Protein AF-A0A935RLU5-F1 (afdb_monomer_lite)

Sequence (127 aa):
MRISRLEAVAIGGVFDSLAAERRETVIERIADSIERYGLDEREDPLKTYACPLYEKGTGCLVHLRAKPLPCIQHACYESAADLPPDELLDQAEAAVDDLNRRTFARRQPLLAIPTALERFTKLRRTS

pLDDT: mean 78.63, std 10.8, range [41.88, 92.12]

Radius of gyration: 14.35 Å; chains: 1; bounding box: 32×32×38 Å

Secondary structure (DSSP, 8-state):
-EE-HHHHHHHHHHHHTS-HHHHHHHHHHHHHHHHHHT-STTS-TT-----TTEETTTEETTBTTTBSS--GGGT-SSSGGGPPPHHHHHHHHHHHHHHHHHHHSS-PPPEEHHHHHHHHHHHHHT-

Foldseek 3Di:
DFADLQLLVQVLVLLVVDDPVLNVQLLVLLVCFCVVQVFDLPDDPPGATARSQQDPPPFGSCDVRRNPADDPRHCSDPDPVNHDPPVVVVVVVVVVQVVSCVPVVDDDRGGDSSHSNVVVVVVVVVD

Structure (mmCIF, N/CA/C/O backbone):
data_AF-A0A935RLU5-F1
#
_entry.id   AF-A0A935RLU5-F1
#
loop_
_atom_site.group_PDB
_atom_site.id
_atom_site.type_symbol
_atom_site.label_atom_id
_atom_site.label_alt_id
_atom_site.label_comp_id
_atom_site.label_asym_id
_atom_site.label_entity_id
_atom_site.label_seq_id
_atom_site.pdbx_PDB_ins_code
_atom_site.Cartn_x
_atom_site.Cartn_y
_atom_site.Cartn_z
_atom_site.occupancy
_atom_site.B_iso_or_equiv
_atom_site.auth_seq_id
_atom_site.auth_comp_id
_atom_site.auth_asym_id
_atom_site.auth_atom_id
_atom_site.pdbx_PDB_model_num
ATOM 1 N N . MET A 1 1 ? 8.865 1.489 -2.104 1.00 69.81 1 MET A N 1
ATOM 2 C CA . MET A 1 1 ? 8.082 0.314 -2.539 1.00 69.81 1 MET A CA 1
ATOM 3 C C . MET A 1 1 ? 7.154 0.654 -3.667 1.00 69.81 1 MET A C 1
ATOM 5 O O . MET A 1 1 ? 6.496 1.691 -3.619 1.00 69.81 1 MET A O 1
ATOM 9 N N . ARG A 1 2 ? 7.078 -0.226 -4.661 1.00 80.12 2 ARG A N 1
ATOM 10 C CA . ARG A 1 2 ? 6.102 -0.133 -5.741 1.00 80.12 2 ARG A CA 1
ATOM 11 C C . ARG A 1 2 ? 5.335 -1.440 -5.816 1.00 80.12 2 ARG A C 1
ATOM 13 O O . ARG A 1 2 ? 5.900 -2.493 -5.553 1.00 80.12 2 ARG A O 1
ATOM 20 N N . ILE A 1 3 ? 4.052 -1.350 -6.123 1.00 82.88 3 ILE A N 1
ATOM 21 C CA . ILE A 1 3 ? 3.152 -2.492 -6.166 1.00 82.88 3 ILE A CA 1
ATOM 22 C C . ILE A 1 3 ? 2.684 -2.742 -7.590 1.00 82.88 3 ILE A C 1
ATOM 24 O O . ILE A 1 3 ? 2.534 -1.829 -8.409 1.00 82.88 3 ILE A O 1
ATOM 28 N N . SER A 1 4 ? 2.454 -4.011 -7.871 1.00 84.00 4 SER A N 1
ATOM 29 C CA . SER A 1 4 ? 1.863 -4.487 -9.105 1.00 84.00 4 SER A CA 1
ATOM 30 C C . SER A 1 4 ? 0.361 -4.204 -9.170 1.00 84.00 4 SER A C 1
ATOM 32 O O . SER A 1 4 ? -0.290 -3.822 -8.193 1.00 84.00 4 SER A O 1
ATOM 34 N N . ARG A 1 5 ? -0.224 -4.455 -10.345 1.00 82.25 5 ARG A N 1
ATOM 35 C CA . ARG A 1 5 ? -1.666 -4.308 -10.556 1.00 82.25 5 ARG A CA 1
ATOM 36 C C . ARG A 1 5 ? -2.478 -5.267 -9.682 1.00 82.25 5 ARG A C 1
ATOM 38 O O . ARG A 1 5 ? -3.480 -4.833 -9.122 1.00 82.25 5 ARG A O 1
ATOM 45 N N . LEU A 1 6 ? -2.078 -6.539 -9.553 1.00 82.56 6 LEU A N 1
ATOM 46 C CA . LEU A 1 6 ? -2.797 -7.492 -8.690 1.00 82.56 6 LEU A CA 1
ATOM 47 C C . LEU A 1 6 ? -2.782 -7.062 -7.226 1.00 82.56 6 LEU A C 1
ATOM 49 O O . LEU A 1 6 ? -3.808 -7.142 -6.557 1.00 82.56 6 LEU A O 1
ATOM 53 N N . GLU A 1 7 ? -1.651 -6.556 -6.746 1.00 83.88 7 GLU A N 1
ATOM 54 C CA . GLU A 1 7 ? -1.552 -6.054 -5.378 1.00 83.88 7 GLU A CA 1
ATOM 55 C C . GLU A 1 7 ? -2.433 -4.827 -5.180 1.00 83.88 7 GLU A C 1
ATOM 57 O O . GLU A 1 7 ? -3.149 -4.756 -4.188 1.00 83.88 7 GLU A O 1
ATOM 62 N N . ALA A 1 8 ? -2.464 -3.901 -6.142 1.00 86.44 8 ALA A N 1
ATOM 63 C CA . ALA A 1 8 ? -3.362 -2.751 -6.084 1.00 86.44 8 ALA A CA 1
ATOM 64 C C . ALA A 1 8 ? -4.841 -3.176 -6.023 1.00 86.44 8 ALA A C 1
ATOM 66 O O . ALA A 1 8 ? -5.609 -2.602 -5.255 1.00 86.44 8 ALA A O 1
ATOM 67 N N . VAL A 1 9 ? -5.236 -4.209 -6.778 1.00 84.31 9 VAL A N 1
ATOM 68 C CA . VAL A 1 9 ? -6.599 -4.767 -6.735 1.00 84.31 9 VAL A CA 1
ATOM 69 C C . VAL A 1 9 ? -6.893 -5.417 -5.381 1.00 84.31 9 VAL A C 1
ATOM 71 O O . VAL A 1 9 ? -7.948 -5.158 -4.803 1.00 84.31 9 VAL A O 1
ATOM 74 N N . ALA A 1 10 ? -5.973 -6.230 -4.856 1.00 86.12 10 ALA A N 1
ATOM 75 C CA . ALA A 1 10 ? -6.138 -6.884 -3.560 1.00 86.12 10 ALA A CA 1
ATOM 76 C C . ALA A 1 10 ? -6.248 -5.855 -2.423 1.00 86.12 10 ALA A C 1
ATOM 78 O O . ALA A 1 10 ? -7.159 -5.929 -1.596 1.00 86.12 10 ALA A O 1
ATOM 79 N N . ILE A 1 11 ? -5.364 -4.854 -2.419 1.00 87.88 11 ILE A N 1
ATOM 80 C CA . ILE A 1 11 ? -5.380 -3.748 -1.456 1.00 87.88 11 ILE A CA 1
ATOM 81 C C . ILE A 1 11 ? -6.677 -2.950 -1.599 1.00 87.88 11 ILE A C 1
ATOM 83 O O . ILE A 1 11 ? -7.298 -2.639 -0.586 1.00 87.88 11 ILE A O 1
ATOM 87 N N . GLY A 1 12 ? -7.125 -2.683 -2.828 1.00 85.62 12 GLY A N 1
ATOM 88 C CA . GLY A 1 12 ? -8.403 -2.033 -3.111 1.00 85.62 12 GLY A CA 1
ATOM 89 C C . GLY A 1 12 ? -9.593 -2.767 -2.488 1.00 85.62 12 GLY A C 1
ATOM 90 O O . GLY A 1 12 ? -10.399 -2.149 -1.80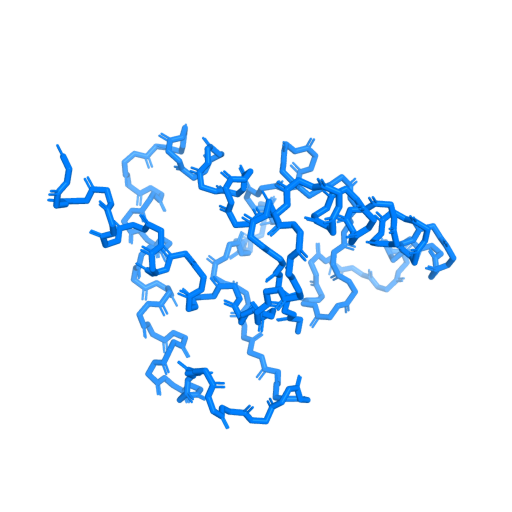2 1.00 85.62 12 GLY A O 1
ATOM 91 N N . GLY A 1 13 ? -9.654 -4.095 -2.621 1.00 85.50 13 GLY A N 1
ATOM 92 C CA . GLY A 1 13 ? -10.716 -4.899 -2.007 1.00 85.50 13 GLY A CA 1
ATOM 93 C C . GLY A 1 13 ? -10.726 -4.842 -0.474 1.00 85.50 13 GLY A C 1
ATOM 94 O O . GLY A 1 13 ? -11.792 -4.808 0.141 1.00 85.50 13 GLY A O 1
ATOM 95 N N . VAL A 1 14 ? -9.554 -4.785 0.168 1.00 87.94 14 VAL A N 1
ATOM 96 C CA . VAL A 1 14 ? -9.476 -4.584 1.626 1.00 87.94 14 VAL A CA 1
ATOM 97 C C . VAL A 1 14 ? -9.881 -3.166 1.996 1.00 87.94 14 VAL A C 1
ATOM 99 O O . VAL A 1 14 ? -10.671 -2.991 2.925 1.00 87.94 14 VAL A O 1
ATOM 102 N N . PHE A 1 15 ? -9.388 -2.179 1.250 1.00 86.69 15 PHE A N 1
ATOM 103 C CA . PHE A 1 15 ? -9.718 -0.772 1.422 1.00 86.69 15 PHE A CA 1
ATOM 104 C C . PHE A 1 15 ? -11.235 -0.545 1.386 1.00 86.69 15 PHE A C 1
ATOM 106 O O . PHE A 1 15 ? -11.765 0.120 2.270 1.00 86.69 15 PHE A O 1
ATOM 113 N N . ASP A 1 16 ? -11.958 -1.183 0.464 1.00 85.81 16 ASP A N 1
ATOM 114 C CA . ASP A 1 16 ? -13.422 -1.086 0.381 1.00 85.81 16 ASP A CA 1
ATOM 115 C C . ASP A 1 16 ? -14.152 -1.666 1.596 1.00 85.81 16 ASP A C 1
ATOM 117 O O . ASP A 1 16 ? -15.277 -1.266 1.886 1.00 85.81 16 ASP A O 1
ATOM 121 N N . SER A 1 17 ? -13.532 -2.604 2.308 1.00 87.94 17 SER A N 1
ATOM 122 C CA . SER A 1 17 ? -14.107 -3.200 3.518 1.00 87.94 17 SER A CA 1
ATOM 123 C C . SER A 1 17 ? -13.821 -2.400 4.792 1.00 87.94 17 SER A C 1
ATOM 125 O O . SER A 1 17 ? -14.328 -2.754 5.856 1.00 87.94 17 SER A O 1
ATOM 127 N N . LEU A 1 18 ? -13.000 -1.347 4.712 1.00 88.06 18 LEU A N 1
ATOM 128 C CA . LEU A 1 18 ? -12.743 -0.462 5.844 1.00 88.06 18 LEU A CA 1
ATOM 129 C C . LEU A 1 18 ? -13.988 0.382 6.160 1.00 88.06 18 LEU A C 1
ATOM 131 O O . LEU A 1 18 ? -14.785 0.716 5.279 1.00 88.06 18 LEU A O 1
ATOM 135 N N . ALA A 1 19 ? -14.127 0.773 7.429 1.00 92.12 19 ALA A N 1
ATOM 136 C CA . ALA A 1 19 ? -15.142 1.733 7.856 1.00 92.12 19 ALA A CA 1
ATOM 137 C C . ALA A 1 19 ? -15.027 3.047 7.060 1.00 92.12 19 ALA A C 1
ATOM 139 O O . ALA A 1 19 ? -13.931 3.431 6.648 1.00 92.12 19 ALA A O 1
ATOM 140 N N . ALA A 1 20 ? -16.152 3.738 6.844 1.00 89.94 20 ALA A N 1
ATOM 141 C CA . ALA A 1 20 ? -16.201 4.964 6.040 1.00 89.94 20 ALA A CA 1
ATOM 142 C C . ALA A 1 20 ? -15.188 6.019 6.516 1.00 89.94 20 ALA A C 1
ATOM 144 O O . ALA A 1 20 ? -14.361 6.457 5.724 1.00 89.94 20 ALA A O 1
ATOM 145 N N . GLU A 1 21 ? -15.169 6.293 7.819 1.00 90.12 21 GLU A N 1
ATOM 146 C CA . GLU A 1 21 ? -14.241 7.231 8.464 1.00 90.12 21 GLU A CA 1
ATOM 147 C C . GLU A 1 21 ? -12.774 6.869 8.178 1.00 90.12 21 GLU A C 1
ATOM 149 O O . GLU A 1 21 ? -11.981 7.703 7.748 1.00 90.12 21 GLU A O 1
ATOM 154 N N . ARG A 1 22 ? -12.412 5.585 8.327 1.00 90.38 22 ARG A N 1
ATOM 155 C CA . ARG A 1 22 ? -11.048 5.112 8.042 1.00 90.38 22 ARG A CA 1
ATOM 156 C C . ARG A 1 22 ? -10.688 5.236 6.564 1.00 90.38 22 ARG A C 1
ATOM 158 O O . ARG A 1 22 ? -9.540 5.546 6.249 1.00 90.38 22 ARG A O 1
ATOM 165 N N . ARG A 1 23 ? -11.635 4.995 5.651 1.00 90.75 23 ARG A N 1
ATOM 166 C CA . ARG A 1 23 ? -11.402 5.181 4.209 1.00 90.75 23 ARG A CA 1
ATOM 167 C C . ARG A 1 23 ? -11.123 6.637 3.878 1.00 90.75 23 ARG A C 1
ATOM 169 O O . ARG A 1 23 ? -10.192 6.891 3.122 1.00 90.75 23 ARG A O 1
ATOM 176 N N . GLU A 1 24 ? -11.890 7.564 4.443 1.00 90.56 24 GLU A N 1
ATOM 177 C CA . GLU A 1 24 ? -11.691 9.002 4.238 1.00 90.56 24 GLU A CA 1
ATOM 178 C C . GLU A 1 24 ? -10.312 9.442 4.726 1.00 90.56 24 GLU A C 1
ATOM 180 O O . GLU A 1 24 ? -9.547 10.008 3.947 1.00 90.56 24 GLU A O 1
ATOM 185 N N . THR A 1 25 ? -9.921 9.049 5.940 1.00 91.62 25 THR A N 1
ATOM 186 C CA . THR A 1 25 ? -8.579 9.344 6.465 1.00 91.62 25 THR A CA 1
ATOM 187 C C . THR A 1 25 ? -7.464 8.786 5.573 1.00 91.62 25 THR A C 1
ATOM 189 O O . THR A 1 25 ? -6.448 9.441 5.345 1.00 91.62 25 THR A O 1
ATOM 192 N N . VAL A 1 26 ? -7.614 7.567 5.047 1.00 91.25 26 VAL A N 1
ATOM 193 C CA . VAL A 1 26 ? -6.621 6.983 4.131 1.00 91.25 26 VAL A CA 1
ATOM 194 C C . VAL A 1 26 ? -6.590 7.727 2.791 1.00 91.25 26 VAL A C 1
ATOM 196 O O . VAL A 1 26 ? -5.505 7.916 2.244 1.00 91.25 26 VAL A O 1
ATOM 199 N N . ILE A 1 27 ? -7.732 8.186 2.269 1.00 91.50 27 ILE A N 1
ATOM 200 C CA . ILE A 1 27 ? -7.796 9.008 1.047 1.00 91.50 27 ILE A CA 1
ATOM 201 C C . ILE A 1 27 ? -7.041 10.325 1.241 1.00 91.50 27 ILE A C 1
ATOM 203 O O . ILE A 1 27 ? -6.249 10.697 0.376 1.00 91.50 27 ILE A O 1
ATOM 207 N N . GLU A 1 28 ? -7.229 10.996 2.377 1.00 91.75 28 GLU A N 1
ATOM 208 C CA . GLU A 1 28 ? -6.494 12.221 2.714 1.00 91.75 28 GLU A CA 1
ATOM 209 C C . GLU A 1 28 ? -4.983 11.969 2.767 1.00 91.75 28 GLU A C 1
ATOM 211 O O . GLU A 1 28 ? -4.210 12.696 2.147 1.00 91.75 28 GLU A O 1
ATOM 216 N N . ARG A 1 29 ? -4.551 10.879 3.417 1.00 91.31 29 ARG A N 1
ATOM 217 C CA . ARG A 1 29 ? -3.131 10.486 3.468 1.00 91.31 29 ARG A CA 1
ATOM 218 C C . ARG A 1 29 ? -2.558 10.153 2.092 1.00 91.31 29 ARG A C 1
ATOM 220 O O . ARG A 1 29 ? -1.381 10.417 1.851 1.00 91.31 29 ARG A O 1
ATOM 227 N N . ILE A 1 30 ? -3.349 9.546 1.202 1.00 91.00 30 ILE A N 1
ATOM 228 C CA . ILE A 1 30 ? -2.942 9.275 -0.185 1.00 91.00 30 ILE A CA 1
ATOM 229 C C . ILE A 1 30 ? -2.669 10.596 -0.903 1.00 91.00 30 ILE A C 1
ATOM 231 O O . ILE A 1 30 ? -1.603 10.734 -1.503 1.00 91.00 30 ILE A O 1
ATOM 235 N N . ALA A 1 31 ? -3.597 11.552 -0.817 1.00 90.62 31 ALA A N 1
ATOM 236 C CA . ALA A 1 31 ? -3.453 12.860 -1.449 1.00 90.62 31 ALA A CA 1
ATOM 237 C C . ALA A 1 31 ? -2.230 13.618 -0.908 1.00 90.62 31 ALA A C 1
ATOM 239 O O . ALA A 1 31 ? -1.377 14.022 -1.698 1.00 90.62 31 ALA A O 1
ATOM 240 N N . ASP A 1 32 ? -2.085 13.702 0.420 1.00 90.19 32 ASP A N 1
ATOM 241 C CA . ASP A 1 32 ? -0.932 14.336 1.077 1.00 90.19 32 ASP A CA 1
ATOM 242 C C . ASP A 1 32 ? 0.390 13.680 0.658 1.00 90.19 32 ASP A C 1
ATOM 244 O O . ASP A 1 32 ? 1.355 14.363 0.329 1.00 90.19 32 ASP A O 1
ATOM 248 N N . SER A 1 33 ? 0.435 12.345 0.580 1.00 89.00 33 SER A N 1
ATOM 249 C CA . SER A 1 33 ? 1.645 11.631 0.154 1.00 89.00 33 SER A CA 1
ATOM 250 C C . SER A 1 33 ? 2.013 11.936 -1.300 1.00 89.00 33 SER A C 1
ATOM 252 O O . SER A 1 33 ? 3.186 12.151 -1.603 1.00 89.00 33 SER A O 1
ATOM 254 N N . ILE A 1 34 ? 1.033 11.958 -2.207 1.00 89.38 34 ILE A N 1
ATOM 255 C CA . ILE A 1 34 ? 1.277 12.268 -3.622 1.00 89.38 34 ILE A CA 1
ATOM 256 C C . ILE A 1 34 ? 1.804 13.694 -3.770 1.00 89.38 34 ILE A C 1
ATOM 258 O O . ILE A 1 34 ? 2.791 13.894 -4.473 1.00 89.38 34 ILE A O 1
ATOM 262 N N . GLU A 1 35 ? 1.192 14.662 -3.091 1.00 90.12 35 GLU A N 1
ATOM 263 C CA . GLU A 1 35 ? 1.600 16.065 -3.150 1.00 90.12 35 GLU A CA 1
ATOM 264 C C . GLU A 1 35 ? 2.981 16.278 -2.518 1.00 90.12 35 GLU A C 1
ATOM 266 O O . GLU A 1 35 ? 3.909 16.756 -3.175 1.00 90.12 35 GLU A O 1
ATOM 271 N N . ARG A 1 36 ? 3.157 15.852 -1.264 1.00 86.69 36 ARG A N 1
ATOM 272 C CA . ARG A 1 36 ? 4.380 16.070 -0.480 1.00 86.69 36 ARG A CA 1
ATOM 273 C C . ARG A 1 36 ? 5.605 15.416 -1.100 1.00 86.69 36 ARG A C 1
ATOM 275 O O . ARG A 1 36 ? 6.704 15.970 -1.033 1.00 86.69 36 ARG A O 1
ATOM 282 N N . TYR A 1 37 ? 5.434 14.222 -1.656 1.00 84.12 37 TYR A N 1
ATOM 283 C CA . TYR A 1 37 ? 6.528 13.462 -2.245 1.00 84.12 37 TYR A CA 1
ATOM 284 C C . TYR A 1 37 ? 6.534 13.528 -3.774 1.00 84.12 37 TYR A C 1
ATOM 286 O O . TYR A 1 37 ? 7.419 12.928 -4.371 1.00 84.12 37 TYR A O 1
ATOM 294 N N . GLY A 1 38 ? 5.635 14.276 -4.420 1.00 86.50 38 GLY A N 1
ATOM 295 C CA . GLY A 1 38 ? 5.571 14.395 -5.881 1.00 86.50 38 GLY A CA 1
ATOM 296 C C . GLY A 1 38 ? 5.516 13.037 -6.586 1.00 86.50 38 GLY A C 1
ATOM 297 O O . GLY A 1 38 ? 6.336 12.789 -7.468 1.00 86.50 38 GLY A O 1
ATOM 298 N N . LEU A 1 39 ? 4.625 12.147 -6.130 1.00 85.44 39 LEU A N 1
ATOM 299 C CA . LEU A 1 39 ? 4.571 10.752 -6.582 1.00 85.44 39 LEU A CA 1
ATOM 300 C C . LEU A 1 39 ? 3.788 10.623 -7.895 1.00 85.44 39 LEU A C 1
ATOM 302 O O . LEU A 1 39 ? 2.567 10.791 -7.916 1.00 85.44 39 LEU A O 1
ATOM 306 N N . ASP A 1 40 ? 4.461 10.254 -8.982 1.00 82.81 40 ASP A N 1
ATOM 307 C CA . ASP A 1 40 ? 3.832 9.982 -10.278 1.00 82.81 40 ASP A CA 1
ATOM 308 C C . ASP A 1 40 ? 4.475 8.784 -11.011 1.00 82.81 40 ASP A C 1
ATOM 310 O O . ASP A 1 40 ? 5.332 8.085 -10.477 1.00 82.81 40 ASP A O 1
ATOM 314 N N . GLU A 1 41 ? 4.043 8.495 -12.244 1.00 73.06 41 GLU A N 1
ATOM 315 C CA . GLU A 1 41 ? 4.596 7.380 -13.035 1.00 73.06 41 GLU A CA 1
ATOM 316 C C . GLU A 1 41 ? 6.047 7.618 -13.512 1.00 73.06 41 GLU A C 1
ATOM 318 O O . GLU A 1 41 ? 6.701 6.683 -13.979 1.00 73.06 41 GLU A O 1
ATOM 323 N N . ARG A 1 42 ? 6.546 8.857 -13.433 1.00 75.69 42 ARG A N 1
ATOM 324 C CA . ARG A 1 42 ? 7.859 9.306 -13.926 1.00 75.69 42 ARG A CA 1
ATOM 325 C C . ARG A 1 42 ? 8.871 9.513 -12.801 1.00 75.69 42 ARG A C 1
ATOM 327 O O . ARG A 1 42 ? 10.036 9.784 -13.090 1.00 75.69 42 ARG A O 1
ATOM 334 N N . GLU A 1 43 ? 8.444 9.398 -11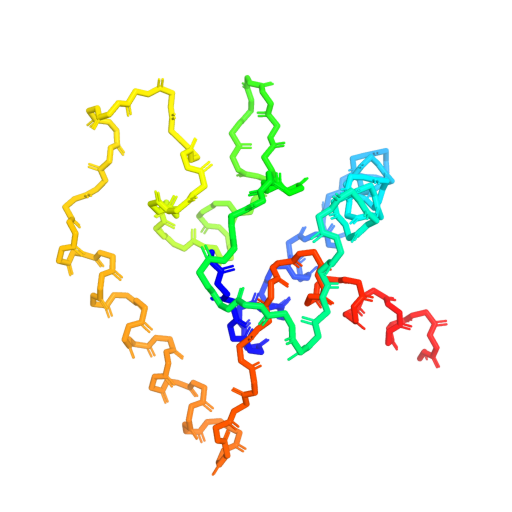.548 1.00 76.62 43 GLU A N 1
ATOM 335 C CA . GLU A 1 43 ? 9.307 9.591 -10.393 1.00 76.62 43 GLU A CA 1
ATOM 336 C C . GLU A 1 43 ? 10.438 8.550 -10.316 1.00 76.62 43 GLU A C 1
ATOM 338 O O . GLU A 1 43 ? 10.334 7.426 -10.831 1.00 76.62 43 GLU A O 1
ATOM 343 N N . ASP A 1 44 ? 11.485 8.903 -9.568 1.00 74.62 44 ASP A N 1
ATOM 344 C CA . ASP A 1 44 ? 12.571 7.995 -9.202 1.00 74.62 44 ASP A CA 1
ATOM 345 C C . ASP A 1 44 ? 12.033 6.771 -8.421 1.00 74.62 44 ASP A C 1
ATOM 347 O O . ASP A 1 44 ? 11.452 6.936 -7.345 1.00 74.62 44 ASP A O 1
ATOM 351 N N . PRO A 1 45 ? 12.233 5.530 -8.912 1.00 71.62 45 PRO A N 1
ATOM 352 C CA . PRO A 1 45 ? 11.844 4.309 -8.203 1.00 71.62 45 PRO A CA 1
ATOM 353 C C . PRO A 1 45 ? 12.470 4.126 -6.819 1.00 71.62 45 PRO A C 1
ATOM 355 O O . PRO A 1 45 ? 11.923 3.368 -6.015 1.00 71.62 45 PRO A O 1
ATOM 358 N N . LEU A 1 46 ? 13.594 4.791 -6.545 1.00 72.00 46 LEU A N 1
ATOM 359 C CA . LEU A 1 46 ? 14.288 4.746 -5.259 1.00 72.00 46 LE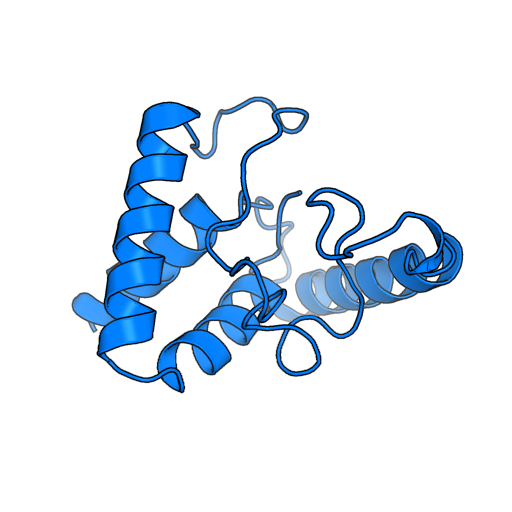U A CA 1
ATOM 360 C C . LEU A 1 46 ? 13.706 5.725 -4.232 1.00 72.00 46 LEU A C 1
ATOM 362 O O . LEU A 1 46 ? 14.070 5.666 -3.056 1.00 72.00 46 LEU A O 1
ATOM 366 N N . LYS A 1 47 ? 12.788 6.609 -4.640 1.00 74.69 47 LYS A N 1
ATOM 367 C CA . LYS A 1 47 ? 12.160 7.569 -3.736 1.00 74.69 47 LYS A CA 1
ATOM 368 C C . LYS A 1 47 ? 11.310 6.852 -2.687 1.00 74.69 47 LYS A C 1
ATOM 370 O O . LYS A 1 47 ? 10.453 6.020 -2.989 1.00 74.69 47 LYS A O 1
ATOM 375 N N . THR A 1 48 ? 11.545 7.194 -1.426 1.00 75.06 48 THR A N 1
ATOM 376 C CA . THR A 1 48 ? 10.790 6.675 -0.282 1.00 75.06 48 THR A CA 1
ATOM 377 C C . THR A 1 48 ? 9.704 7.657 0.137 1.00 75.06 48 THR A C 1
ATOM 379 O O . THR A 1 48 ? 9.917 8.869 0.110 1.00 75.06 48 THR A O 1
ATOM 382 N N . TYR A 1 49 ? 8.567 7.140 0.591 1.00 80.50 49 TYR A N 1
ATOM 383 C CA . TYR A 1 49 ? 7.434 7.924 1.078 1.00 80.50 49 TYR A CA 1
ATOM 384 C C . TYR A 1 49 ? 6.773 7.212 2.265 1.00 80.50 49 TYR A C 1
ATOM 386 O O . TYR A 1 49 ? 6.939 6.004 2.453 1.00 80.50 49 TYR A O 1
ATOM 394 N N . ALA A 1 50 ? 6.018 7.958 3.071 1.00 80.56 50 ALA A N 1
ATOM 395 C CA . ALA A 1 50 ? 5.243 7.378 4.163 1.00 80.56 50 ALA A CA 1
ATOM 396 C C . ALA A 1 50 ? 4.049 6.582 3.608 1.00 80.56 50 ALA A C 1
ATOM 398 O O . ALA A 1 50 ? 3.291 7.081 2.780 1.00 80.56 50 ALA A O 1
ATOM 399 N N . CYS A 1 51 ? 3.867 5.338 4.057 1.00 85.06 51 CYS A N 1
ATOM 400 C CA . CYS A 1 51 ? 2.763 4.508 3.580 1.00 85.06 51 CYS A CA 1
ATOM 401 C C . CYS A 1 51 ? 1.413 5.050 4.095 1.00 85.06 51 CYS A C 1
ATOM 403 O O . CYS A 1 51 ? 1.213 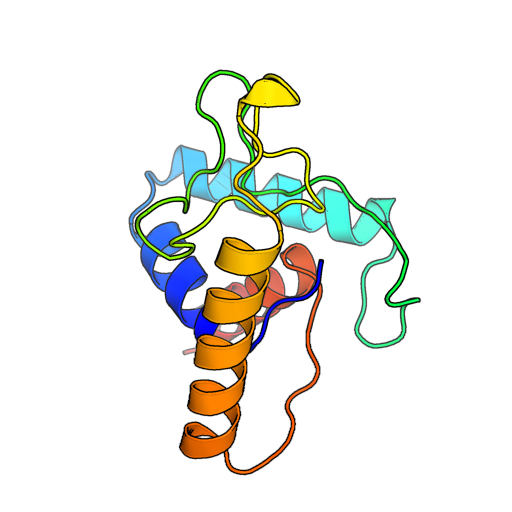5.096 5.311 1.00 85.06 51 CYS A O 1
ATOM 405 N N . PRO A 1 52 ? 0.441 5.374 3.220 1.00 88.38 52 PRO A N 1
ATOM 406 C CA . PRO A 1 52 ? -0.847 5.925 3.651 1.00 88.38 52 PRO A CA 1
ATOM 407 C C . PRO A 1 52 ? -1.740 4.893 4.361 1.00 88.38 52 PRO A C 1
ATOM 409 O O . PRO A 1 52 ? -2.691 5.261 5.048 1.00 88.38 52 PRO A O 1
ATOM 412 N N . LEU A 1 53 ? -1.430 3.600 4.211 1.00 88.75 53 LEU A N 1
ATOM 413 C CA . LEU A 1 53 ? -2.136 2.482 4.847 1.00 88.75 53 LEU A CA 1
ATOM 414 C C . LEU A 1 53 ? -1.579 2.122 6.227 1.00 88.75 53 LEU A C 1
ATOM 416 O O . LEU A 1 53 ? -2.076 1.187 6.852 1.00 88.75 53 LEU A O 1
ATOM 420 N N . TYR A 1 54 ? -0.527 2.802 6.680 1.00 86.31 54 TYR A N 1
ATOM 421 C CA . TYR A 1 54 ? -0.001 2.616 8.022 1.00 86.31 54 TYR A CA 1
ATOM 422 C C . TYR A 1 54 ? -0.748 3.514 9.011 1.00 86.31 54 TYR A C 1
ATOM 424 O O . TYR A 1 54 ? -0.956 4.704 8.766 1.00 86.31 54 TYR A O 1
ATOM 432 N N . GLU A 1 55 ? -1.142 2.944 10.144 1.00 85.88 55 GLU A N 1
ATOM 433 C CA . GLU A 1 55 ? -1.784 3.650 11.245 1.00 85.88 55 GLU A CA 1
ATOM 434 C C . GLU A 1 55 ? -1.035 3.350 12.546 1.00 85.88 55 GLU A C 1
ATOM 436 O O . GLU A 1 55 ? -0.870 2.197 12.941 1.00 85.88 55 GLU A O 1
ATOM 441 N N . LYS A 1 56 ? -0.563 4.399 13.226 1.00 80.75 56 LYS A N 1
ATOM 442 C CA . LYS A 1 56 ? 0.185 4.253 14.478 1.00 80.75 56 LYS A CA 1
ATOM 443 C C . LYS A 1 56 ? -0.681 3.555 15.536 1.00 80.75 56 LYS A C 1
ATOM 445 O O . LYS A 1 56 ? -1.796 3.995 15.788 1.00 80.75 56 LYS A O 1
ATOM 450 N N . GLY A 1 57 ? -0.149 2.505 16.161 1.00 80.81 57 GLY A N 1
ATOM 451 C CA . GLY A 1 57 ? -0.853 1.696 17.166 1.00 80.81 57 GLY A CA 1
ATOM 452 C C . GLY A 1 57 ? -1.776 0.611 16.593 1.00 80.81 57 GLY A C 1
ATOM 453 O O . GLY A 1 57 ? -2.212 -0.254 17.343 1.00 80.81 57 GLY A O 1
ATOM 454 N N . THR A 1 58 ? -2.037 0.623 15.281 1.00 82.94 58 THR A N 1
ATOM 455 C CA . THR A 1 58 ? -2.830 -0.406 14.580 1.00 82.94 58 THR A CA 1
ATOM 456 C C . THR A 1 58 ? -1.974 -1.207 13.589 1.00 82.94 58 THR A C 1
ATOM 458 O O . THR A 1 58 ? -2.253 -2.375 13.326 1.00 82.94 58 THR A O 1
ATOM 461 N N . GLY A 1 59 ? -0.922 -0.602 13.031 1.00 80.56 59 GLY A N 1
ATOM 462 C CA . GLY A 1 59 ? -0.067 -1.196 12.007 1.00 80.56 59 GLY A CA 1
ATOM 463 C C . GLY A 1 59 ? -0.592 -0.970 10.586 1.00 80.56 59 GLY A C 1
ATOM 464 O O . GLY A 1 59 ? -1.253 0.026 10.286 1.00 80.56 59 GLY A O 1
ATOM 465 N N . CYS A 1 60 ? -0.255 -1.878 9.669 1.00 84.75 60 CYS A N 1
ATOM 466 C CA . CYS A 1 60 ? -0.690 -1.804 8.274 1.00 84.75 60 CYS A CA 1
ATOM 467 C C . CYS A 1 60 ? -2.136 -2.302 8.116 1.00 84.75 60 CYS A C 1
ATOM 469 O O . CYS A 1 60 ? -2.424 -3.477 8.341 1.00 84.75 60 CYS A O 1
ATOM 471 N N . LEU A 1 61 ? -3.030 -1.432 7.634 1.00 87.12 61 LEU A N 1
ATOM 472 C CA . LEU A 1 61 ? -4.472 -1.693 7.501 1.00 87.12 61 LEU A CA 1
ATOM 473 C C . LEU A 1 61 ? -4.839 -2.826 6.524 1.00 87.12 61 LEU A C 1
ATOM 475 O O . LEU A 1 61 ? -5.996 -3.243 6.469 1.00 87.12 61 LEU A O 1
ATOM 479 N N . VAL A 1 62 ? -3.878 -3.312 5.734 1.00 85.44 62 VAL A N 1
ATOM 480 C CA . VAL A 1 62 ? -4.094 -4.349 4.709 1.00 85.44 62 VAL A CA 1
ATOM 481 C C . VAL A 1 62 ? -3.228 -5.595 4.893 1.00 85.44 62 VAL A C 1
ATOM 483 O O . VAL A 1 62 ? -3.257 -6.503 4.051 1.00 85.44 62 VAL A O 1
ATOM 486 N N . HIS A 1 63 ? -2.460 -5.652 5.983 1.00 79.44 63 HIS A N 1
ATOM 487 C CA . HIS A 1 63 ? -1.647 -6.815 6.315 1.00 79.44 63 HIS A CA 1
ATOM 488 C C . HIS A 1 63 ? -2.529 -8.057 6.532 1.00 79.44 63 HIS A C 1
ATOM 490 O O . HIS A 1 63 ? -3.690 -7.941 6.930 1.00 79.44 63 HIS A O 1
ATOM 496 N N . LEU A 1 64 ? -2.003 -9.237 6.189 1.00 72.44 64 LEU A N 1
ATOM 497 C CA . LEU A 1 64 ? -2.675 -10.549 6.181 1.00 72.44 64 LEU A CA 1
ATOM 498 C C . LEU A 1 64 ? -3.840 -10.709 5.187 1.00 72.44 64 LEU A C 1
ATOM 500 O O . LEU A 1 64 ? -4.145 -11.832 4.796 1.00 72.44 64 LEU A O 1
ATOM 504 N N . ARG A 1 65 ? -4.486 -9.621 4.747 1.00 78.62 65 ARG A N 1
ATOM 505 C CA . ARG A 1 65 ? -5.646 -9.674 3.835 1.00 78.62 65 ARG A CA 1
ATOM 506 C C . ARG A 1 65 ? -5.296 -9.415 2.372 1.00 78.62 65 ARG A C 1
ATOM 508 O O . ARG A 1 65 ? -5.856 -10.063 1.496 1.00 78.62 65 ARG A O 1
ATOM 515 N N . ALA A 1 66 ? -4.394 -8.472 2.107 1.00 79.81 66 ALA A N 1
ATOM 516 C CA . ALA A 1 66 ? -3.912 -8.167 0.754 1.00 79.81 66 ALA A CA 1
ATOM 517 C C . ALA A 1 66 ? -2.388 -8.218 0.635 1.00 79.81 66 ALA A C 1
ATOM 519 O O . ALA A 1 66 ? -1.860 -8.431 -0.454 1.00 79.81 66 ALA A O 1
ATOM 520 N N . LYS A 1 67 ? -1.679 -8.030 1.753 1.00 73.06 67 LYS A N 1
ATOM 521 C CA . LYS A 1 67 ? -0.227 -8.175 1.840 1.00 73.06 67 LYS A CA 1
ATOM 522 C C . LYS A 1 67 ? 0.109 -9.301 2.820 1.00 73.06 67 LYS A C 1
ATOM 524 O O . LYS A 1 67 ? 0.007 -9.075 4.029 1.00 73.06 67 LYS A O 1
ATOM 529 N N . PRO A 1 68 ? 0.468 -10.501 2.319 1.00 62.12 68 PRO A N 1
ATOM 530 C CA . PRO A 1 68 ? 0.706 -11.664 3.170 1.00 62.12 68 PRO A CA 1
ATOM 531 C C . PRO A 1 68 ? 1.960 -11.502 4.035 1.00 62.12 68 PRO A C 1
ATOM 533 O O . PRO A 1 68 ? 2.010 -12.066 5.121 1.00 62.12 68 PRO A O 1
ATOM 536 N N . LEU A 1 69 ? 2.929 -10.691 3.596 1.00 65.50 69 LEU A N 1
ATOM 537 C CA . LEU A 1 69 ? 4.142 -10.379 4.349 1.00 65.50 69 LEU A CA 1
ATOM 538 C C . LEU A 1 69 ? 4.276 -8.869 4.620 1.00 65.50 69 LEU A C 1
ATOM 540 O O . LEU A 1 69 ? 3.783 -8.056 3.824 1.00 65.50 69 LEU A O 1
ATOM 544 N N . PRO A 1 70 ? 4.900 -8.476 5.749 1.00 63.62 70 PRO A N 1
ATOM 545 C CA . PRO A 1 70 ? 5.233 -7.085 6.040 1.00 63.62 70 PRO A CA 1
ATOM 546 C C . PRO A 1 70 ? 6.142 -6.480 4.965 1.00 63.62 70 PRO A C 1
ATOM 548 O O . PRO A 1 70 ? 7.016 -7.141 4.417 1.00 63.62 70 PRO A O 1
ATOM 551 N N . CYS A 1 71 ? 5.945 -5.197 4.669 1.00 66.19 71 CYS A N 1
ATOM 552 C CA . CYS A 1 71 ? 6.736 -4.480 3.671 1.00 66.19 71 CYS A CA 1
ATOM 553 C C . CYS A 1 71 ? 8.012 -3.916 4.309 1.00 66.19 71 CYS A C 1
ATOM 555 O O . CYS A 1 71 ? 7.911 -2.991 5.121 1.00 66.19 71 CYS A O 1
ATOM 557 N N . ILE A 1 72 ? 9.192 -4.401 3.899 1.00 57.19 72 ILE A N 1
ATOM 558 C CA . ILE A 1 72 ? 10.478 -3.961 4.479 1.00 57.19 72 ILE A CA 1
ATOM 559 C C . ILE A 1 72 ? 10.791 -2.474 4.174 1.00 57.19 72 ILE A C 1
ATOM 561 O O . ILE A 1 72 ? 11.496 -1.760 4.884 1.00 57.19 72 ILE A O 1
ATOM 565 N N . GLN A 1 73 ? 10.212 -1.941 3.103 1.00 56.78 73 GLN A N 1
ATOM 566 C CA . GLN A 1 73 ? 10.488 -0.572 2.660 1.00 56.78 73 GLN A CA 1
ATOM 567 C C . GLN A 1 73 ? 9.679 0.510 3.383 1.00 56.78 73 GLN A C 1
ATOM 569 O O . GLN A 1 73 ? 9.956 1.691 3.192 1.00 56.78 73 GLN A O 1
ATOM 574 N N . HIS A 1 74 ? 8.671 0.144 4.177 1.00 56.50 74 HIS A N 1
ATOM 575 C CA . HIS A 1 74 ? 7.790 1.116 4.837 1.00 56.50 74 HIS A CA 1
ATOM 576 C C . HIS A 1 74 ? 7.873 1.085 6.360 1.00 56.50 74 HIS A C 1
ATOM 578 O O . HIS A 1 74 ? 7.098 1.794 6.999 1.00 56.50 74 HIS A O 1
ATOM 584 N N . ALA A 1 75 ? 8.777 0.280 6.932 1.00 54.88 75 ALA A N 1
ATOM 585 C CA . ALA A 1 75 ? 8.883 0.114 8.377 1.00 54.88 75 ALA A CA 1
ATOM 586 C C . ALA A 1 75 ? 7.514 -0.166 9.023 1.00 54.88 75 ALA A C 1
ATOM 588 O O . ALA A 1 75 ? 7.144 0.443 10.021 1.00 54.88 75 ALA A O 1
ATOM 589 N N . CYS A 1 76 ? 6.724 -1.071 8.427 1.00 61.97 76 CYS A N 1
ATOM 590 C CA . CYS A 1 76 ? 5.398 -1.449 8.939 1.00 61.97 76 CYS A CA 1
ATOM 591 C C . CYS A 1 76 ? 5.459 -2.294 10.228 1.00 61.97 76 CYS A C 1
ATOM 593 O O . CYS A 1 76 ? 4.525 -3.039 10.515 1.00 61.97 76 CYS A O 1
ATOM 595 N N . TYR A 1 77 ? 6.553 -2.194 10.969 1.00 62.47 77 TYR A N 1
ATOM 596 C CA . TYR A 1 77 ? 6.882 -2.943 12.169 1.00 62.47 77 TYR A CA 1
ATOM 597 C C . TYR A 1 77 ? 7.380 -1.956 13.221 1.00 62.47 77 TYR A C 1
ATOM 599 O O . TYR A 1 77 ? 8.027 -0.955 12.904 1.00 62.47 77 TYR A O 1
ATOM 607 N N . GLU A 1 78 ? 7.041 -2.231 14.475 1.00 55.81 78 GLU A N 1
ATOM 608 C CA . GLU A 1 78 ? 7.377 -1.357 15.599 1.00 55.81 78 GLU A CA 1
ATOM 609 C C . GLU A 1 78 ? 8.857 -1.479 15.983 1.00 55.81 78 GLU A C 1
ATOM 611 O O . GLU A 1 78 ? 9.446 -0.515 16.478 1.00 55.81 78 GLU A O 1
ATOM 616 N N . SER A 1 79 ? 9.477 -2.632 15.703 1.00 63.75 79 SER A N 1
ATOM 617 C CA . SER A 1 79 ? 10.896 -2.882 15.927 1.00 63.75 79 SER A CA 1
ATOM 618 C C . SER A 1 79 ? 11.557 -3.620 14.756 1.00 63.75 79 SER A C 1
ATOM 620 O O . SER A 1 79 ? 10.911 -4.313 13.975 1.00 63.75 79 SER A O 1
ATOM 622 N N . ALA A 1 80 ? 12.885 -3.513 14.650 1.00 63.50 80 ALA A N 1
ATOM 623 C CA . ALA A 1 80 ? 13.659 -4.269 13.663 1.00 63.50 80 ALA A CA 1
ATOM 624 C C . ALA A 1 80 ? 13.635 -5.791 13.912 1.00 63.50 80 ALA A C 1
ATOM 626 O O . ALA A 1 80 ? 13.951 -6.555 13.010 1.00 63.50 80 ALA A O 1
ATOM 627 N N . ALA A 1 81 ? 13.259 -6.245 15.112 1.00 67.19 81 ALA A N 1
ATOM 628 C CA . ALA A 1 81 ? 13.128 -7.671 15.408 1.00 67.19 81 ALA A CA 1
ATOM 629 C C . ALA A 1 81 ? 11.866 -8.293 14.783 1.00 67.19 81 ALA A C 1
ATOM 631 O O . ALA A 1 81 ? 11.805 -9.510 14.631 1.00 67.19 81 ALA A O 1
ATOM 632 N N . ASP A 1 82 ? 10.889 -7.468 14.391 1.00 65.69 82 ASP A N 1
ATOM 633 C CA . ASP A 1 82 ? 9.650 -7.910 13.738 1.00 65.69 82 ASP A CA 1
ATOM 634 C C . ASP A 1 82 ? 9.799 -8.018 12.205 1.00 65.69 82 ASP A C 1
ATOM 636 O O . ASP A 1 82 ? 8.838 -8.338 11.499 1.00 65.69 82 ASP A O 1
ATOM 640 N N . LEU A 1 83 ? 10.997 -7.731 11.674 1.00 66.12 83 LEU A N 1
ATOM 641 C CA . LEU A 1 83 ? 11.326 -7.914 10.263 1.00 66.12 83 LEU A CA 1
ATOM 642 C C . LEU A 1 83 ? 11.330 -9.416 9.927 1.00 66.12 83 LEU A C 1
ATOM 644 O O . LEU A 1 83 ? 12.094 -10.170 10.536 1.00 66.12 83 LEU A O 1
ATOM 648 N N . PRO A 1 84 ? 10.518 -9.878 8.957 1.00 66.62 84 PRO A N 1
ATOM 649 C CA . PRO A 1 84 ? 10.678 -11.231 8.441 1.00 66.62 84 PRO A CA 1
ATOM 650 C C . PRO A 1 84 ? 12.056 -11.368 7.763 1.00 66.62 84 PRO A C 1
ATOM 652 O O . PRO A 1 84 ? 12.567 -10.372 7.250 1.00 66.62 84 PRO A O 1
ATOM 655 N N . PRO A 1 85 ? 12.637 -12.581 7.701 1.00 78.06 85 PRO A N 1
ATOM 656 C CA . PRO A 1 85 ? 13.800 -12.848 6.859 1.00 78.06 85 PRO A CA 1
ATOM 657 C C . PRO A 1 85 ? 13.565 -12.387 5.416 1.00 78.06 85 PRO A C 1
ATOM 659 O O . PRO A 1 85 ? 12.504 -12.679 4.847 1.00 78.06 85 PRO A O 1
ATOM 662 N N . ASP A 1 86 ? 14.554 -11.708 4.831 1.00 75.81 86 ASP A N 1
ATOM 663 C CA . ASP A 1 86 ? 14.482 -11.145 3.477 1.00 75.81 86 ASP A CA 1
ATOM 664 C C . ASP A 1 86 ? 14.084 -12.215 2.447 1.00 75.81 86 ASP A C 1
ATOM 666 O O . ASP A 1 86 ? 13.238 -11.969 1.586 1.00 75.81 86 ASP A O 1
ATOM 670 N N . GLU A 1 87 ? 14.580 -13.451 2.596 1.00 80.00 87 GLU A N 1
ATOM 671 C CA . GLU A 1 87 ? 14.303 -14.537 1.652 1.00 80.00 87 GLU A CA 1
ATOM 672 C C . GLU A 1 87 ? 12.818 -14.916 1.586 1.00 80.00 87 GLU A C 1
ATOM 674 O O . GLU A 1 87 ? 12.328 -15.315 0.526 1.00 80.00 87 GLU A O 1
ATOM 679 N N . LEU A 1 88 ? 12.081 -14.806 2.699 1.00 76.75 88 LEU A N 1
ATOM 680 C CA . LEU A 1 88 ? 10.643 -15.090 2.709 1.00 76.75 88 LEU A CA 1
ATOM 681 C C . LEU A 1 88 ? 9.868 -14.006 1.962 1.00 76.75 88 LEU A C 1
ATOM 683 O O . LEU A 1 88 ? 8.924 -14.323 1.231 1.00 76.75 88 LEU A O 1
ATOM 687 N N . LEU A 1 89 ? 10.269 -12.742 2.129 1.00 75.19 89 LEU A N 1
ATOM 688 C CA . LEU A 1 89 ? 9.651 -11.634 1.411 1.00 75.19 89 LEU A CA 1
ATOM 689 C C . LEU A 1 89 ? 9.922 -11.738 -0.089 1.00 75.19 89 LEU A C 1
ATOM 691 O O . LEU A 1 89 ? 8.976 -11.684 -0.877 1.00 75.19 89 LEU A O 1
ATOM 695 N N . ASP A 1 90 ? 11.173 -11.985 -0.468 1.00 80.12 90 ASP A N 1
ATOM 696 C CA . ASP A 1 90 ? 11.589 -12.111 -1.864 1.00 80.12 90 ASP A CA 1
ATOM 697 C C . ASP A 1 90 ? 10.834 -13.229 -2.593 1.00 80.12 90 ASP A C 1
ATOM 699 O O . ASP A 1 90 ? 10.3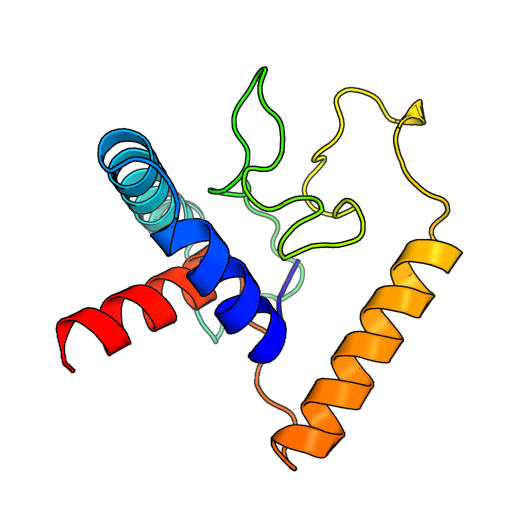52 -13.039 -3.714 1.00 80.12 90 ASP A O 1
ATOM 703 N N . GLN A 1 91 ? 10.663 -14.390 -1.953 1.00 83.12 91 GLN A N 1
ATOM 704 C CA . GLN A 1 91 ? 9.908 -15.507 -2.529 1.00 83.12 91 GLN A CA 1
ATOM 705 C C . GLN A 1 91 ? 8.437 -15.152 -2.767 1.00 83.12 91 GLN A C 1
ATOM 707 O O . GLN A 1 91 ? 7.879 -15.482 -3.820 1.00 83.12 91 GLN A O 1
ATOM 712 N N . ALA A 1 92 ? 7.800 -14.470 -1.812 1.00 78.88 92 ALA A N 1
ATOM 713 C CA . ALA A 1 92 ? 6.408 -14.060 -1.951 1.00 78.88 92 ALA A CA 1
ATOM 714 C C . ALA A 1 92 ? 6.235 -12.995 -3.044 1.00 78.88 92 ALA A C 1
ATOM 716 O O . ALA A 1 92 ? 5.316 -13.105 -3.861 1.00 78.88 92 ALA A O 1
ATOM 717 N N . GLU A 1 93 ? 7.118 -11.995 -3.101 1.00 78.88 93 GLU A N 1
ATOM 718 C CA . GLU A 1 93 ? 7.066 -10.958 -4.138 1.00 78.88 93 GLU A CA 1
ATOM 719 C C . GLU A 1 93 ? 7.321 -11.549 -5.531 1.00 78.88 93 GLU A C 1
ATOM 721 O O . GLU A 1 93 ? 6.594 -11.232 -6.477 1.00 78.88 93 GLU A O 1
ATOM 726 N N . ALA A 1 94 ? 8.260 -12.492 -5.657 1.00 83.12 94 ALA A N 1
ATOM 727 C CA . ALA A 1 94 ? 8.515 -13.201 -6.909 1.00 83.12 94 ALA A CA 1
ATOM 728 C C . ALA A 1 94 ? 7.295 -14.008 -7.391 1.00 83.12 94 ALA A C 1
ATOM 730 O O . ALA A 1 94 ? 6.983 -14.004 -8.586 1.00 83.12 94 ALA A O 1
ATOM 731 N N . ALA A 1 95 ? 6.575 -14.671 -6.479 1.00 83.75 95 ALA A N 1
ATOM 732 C CA . ALA A 1 95 ? 5.357 -15.411 -6.812 1.00 83.75 95 ALA A CA 1
ATOM 733 C C . ALA A 1 95 ? 4.226 -14.485 -7.302 1.00 83.75 95 ALA A C 1
ATOM 735 O O . ALA A 1 95 ? 3.510 -14.817 -8.253 1.00 83.75 95 ALA A O 1
ATOM 736 N N . VAL A 1 96 ? 4.080 -13.305 -6.690 1.00 80.69 96 VAL A N 1
ATOM 737 C CA . VAL A 1 96 ? 3.100 -12.287 -7.104 1.00 80.69 96 VAL A CA 1
ATOM 738 C C . VAL A 1 96 ? 3.468 -11.664 -8.453 1.00 80.69 96 VAL A C 1
ATOM 740 O O . VAL A 1 96 ? 2.581 -11.447 -9.290 1.00 80.69 96 VAL A O 1
ATOM 743 N N . ASP A 1 97 ? 4.752 -11.399 -8.702 1.00 81.88 97 ASP A N 1
ATOM 744 C CA . ASP A 1 97 ? 5.218 -10.905 -10.002 1.00 81.88 97 ASP A CA 1
ATOM 745 C C . ASP A 1 97 ? 4.968 -11.944 -11.104 1.00 81.88 97 ASP A C 1
ATOM 747 O O . ASP A 1 97 ? 4.435 -11.614 -12.167 1.00 81.88 97 ASP A O 1
ATOM 751 N N . ASP A 1 98 ? 5.241 -13.225 -10.834 1.00 84.38 98 ASP A N 1
ATOM 752 C CA . ASP A 1 98 ? 4.934 -14.307 -11.769 1.00 84.38 98 ASP A CA 1
ATOM 753 C C . ASP A 1 98 ? 3.442 -14.388 -12.115 1.00 84.38 98 ASP A C 1
ATOM 755 O O . ASP A 1 98 ? 3.068 -14.441 -13.294 1.00 84.38 98 ASP A O 1
ATOM 759 N N . LEU A 1 99 ? 2.576 -14.322 -11.103 1.00 82.88 99 LEU A N 1
ATOM 760 C CA . LEU A 1 99 ? 1.133 -14.326 -11.312 1.00 82.88 99 LEU A CA 1
ATOM 761 C C . LEU A 1 99 ? 0.662 -13.111 -12.128 1.00 82.88 99 LEU A C 1
ATOM 763 O O . LEU A 1 99 ? -0.179 -13.264 -13.020 1.00 82.88 99 LEU A O 1
ATOM 767 N N . ASN A 1 100 ? 1.212 -11.916 -11.883 1.00 80.38 100 ASN A N 1
ATOM 768 C CA . ASN A 1 100 ? 0.912 -10.733 -12.698 1.00 80.38 100 ASN A CA 1
ATOM 769 C C . ASN A 1 100 ? 1.288 -10.943 -14.162 1.00 80.38 100 ASN A C 1
ATOM 771 O O . ASN A 1 100 ? 0.477 -10.643 -15.043 1.00 80.38 100 ASN A O 1
ATOM 775 N N . ARG A 1 101 ? 2.496 -11.460 -14.429 1.00 81.88 101 ARG A N 1
ATOM 776 C CA . ARG A 1 101 ? 2.969 -11.716 -15.798 1.00 81.88 101 ARG A CA 1
ATOM 777 C C . ARG A 1 101 ? 2.038 -12.678 -16.528 1.00 81.88 101 ARG A C 1
ATOM 779 O O . ARG A 1 101 ? 1.640 -12.386 -17.655 1.00 81.88 101 ARG A O 1
ATOM 786 N N . ARG A 1 102 ? 1.642 -13.777 -15.875 1.00 83.50 102 ARG A N 1
ATOM 787 C CA . ARG A 1 102 ? 0.716 -14.772 -16.442 1.00 83.50 102 ARG A CA 1
ATOM 788 C C . ARG A 1 102 ? -0.690 -14.220 -16.682 1.00 83.50 102 ARG A C 1
ATOM 790 O O . ARG A 1 102 ? -1.331 -14.618 -17.646 1.00 83.50 102 ARG A O 1
ATOM 797 N N . THR A 1 103 ? -1.158 -13.301 -15.838 1.00 80.88 103 THR A N 1
ATOM 798 C CA . THR A 1 103 ? -2.525 -12.754 -15.918 1.00 80.88 103 THR A CA 1
ATOM 799 C C . THR A 1 103 ? -2.655 -11.632 -16.949 1.00 80.88 103 THR A C 1
ATOM 801 O O . THR A 1 103 ? -3.651 -11.565 -17.664 1.00 80.88 103 THR A O 1
ATOM 804 N N . PHE A 1 104 ? -1.666 -10.737 -17.039 1.00 77.88 104 PHE A N 1
ATOM 805 C CA . PHE A 1 104 ? -1.774 -9.510 -17.840 1.00 77.88 104 PHE A CA 1
ATOM 806 C C . PHE A 1 104 ? -0.880 -9.476 -19.086 1.00 77.88 104 PHE A C 1
ATOM 808 O O . PHE A 1 104 ? -0.914 -8.478 -19.807 1.00 77.88 104 PHE A O 1
ATOM 815 N N . ALA A 1 105 ? -0.098 -10.534 -19.353 1.00 65.69 105 ALA A N 1
ATOM 816 C CA . ALA A 1 105 ? 0.744 -10.771 -20.542 1.00 65.69 105 ALA A CA 1
ATOM 817 C C . ALA A 1 105 ? 1.783 -9.679 -20.905 1.00 65.69 105 ALA A C 1
ATOM 819 O O . ALA A 1 105 ? 2.629 -9.887 -21.773 1.00 65.69 105 ALA A O 1
ATOM 820 N N . ARG A 1 106 ? 1.766 -8.519 -20.240 1.00 66.38 106 ARG A N 1
ATOM 821 C CA . ARG A 1 106 ? 2.702 -7.399 -20.380 1.00 66.38 106 ARG A CA 1
ATOM 822 C C . ARG A 1 106 ? 3.202 -6.978 -19.007 1.00 66.38 106 ARG A C 1
ATOM 824 O O . ARG A 1 106 ? 2.431 -6.944 -18.049 1.00 66.38 106 ARG A O 1
ATOM 831 N N . ARG A 1 107 ? 4.477 -6.590 -18.941 1.00 64.56 107 ARG A N 1
ATOM 832 C CA . ARG A 1 107 ? 5.070 -5.961 -17.756 1.00 64.56 107 ARG A CA 1
ATOM 833 C C . ARG A 1 107 ? 4.323 -4.648 -17.498 1.00 64.56 107 ARG A C 1
ATOM 835 O O . ARG A 1 107 ? 4.434 -3.709 -18.281 1.00 64.56 107 ARG A O 1
ATOM 842 N N . GLN A 1 108 ? 3.488 -4.630 -16.464 1.00 70.94 108 GLN A N 1
ATOM 843 C CA . GLN A 1 108 ? 2.791 -3.420 -16.037 1.00 70.94 108 GLN A CA 1
ATOM 844 C C . GLN A 1 108 ? 3.778 -2.531 -15.273 1.00 70.94 108 GLN A C 1
ATOM 846 O O . GLN A 1 108 ? 4.653 -3.065 -14.583 1.00 70.94 108 GLN A O 1
ATOM 851 N N . PRO A 1 109 ? 3.660 -1.198 -15.372 1.00 76.06 109 PRO A N 1
ATOM 852 C CA . PRO A 1 109 ? 4.429 -0.319 -14.510 1.00 76.06 109 PRO A CA 1
ATOM 853 C C . PRO A 1 109 ? 4.065 -0.615 -13.052 1.00 76.06 109 PRO A C 1
ATOM 855 O O . PRO A 1 109 ? 2.889 -0.614 -12.684 1.00 76.06 109 PRO A O 1
ATOM 858 N N . LEU A 1 110 ? 5.078 -0.895 -12.232 1.00 82.44 110 LEU A N 1
ATOM 859 C CA . LEU A 1 110 ? 4.915 -0.921 -10.783 1.00 82.44 110 LEU A CA 1
ATOM 860 C C . LEU A 1 110 ? 4.732 0.524 -10.321 1.00 82.44 110 LEU A C 1
ATOM 862 O O . LEU A 1 110 ? 5.512 1.396 -10.709 1.00 82.44 110 LEU A O 1
ATOM 866 N N . LEU A 1 111 ? 3.717 0.775 -9.502 1.00 85.62 111 LEU A N 1
ATOM 867 C CA . LEU A 1 111 ? 3.364 2.119 -9.044 1.00 85.62 111 LEU A CA 1
ATOM 868 C C . LEU A 1 111 ? 3.590 2.248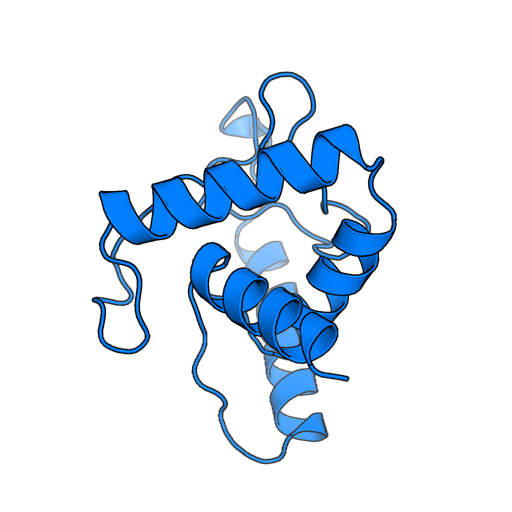 -7.541 1.00 85.62 111 LEU A C 1
ATOM 870 O O . LEU A 1 111 ? 3.431 1.276 -6.803 1.00 85.62 111 LEU A O 1
ATOM 874 N N . ALA A 1 112 ? 3.915 3.450 -7.067 1.00 87.44 112 ALA A N 1
ATOM 875 C CA . ALA A 1 112 ? 3.846 3.750 -5.641 1.00 87.44 112 ALA A CA 1
ATOM 876 C C . ALA A 1 112 ? 2.429 3.457 -5.107 1.00 87.44 112 ALA A C 1
ATOM 878 O O . ALA A 1 112 ? 1.442 3.665 -5.813 1.00 87.44 112 ALA A O 1
ATOM 879 N N . ILE A 1 113 ? 2.315 2.972 -3.865 1.00 87.19 113 ILE A N 1
ATOM 880 C CA . ILE A 1 113 ? 1.031 2.623 -3.238 1.00 87.19 113 ILE A CA 1
ATOM 881 C C . ILE A 1 113 ? 0.028 3.788 -3.313 1.00 87.19 113 ILE A C 1
ATOM 883 O O . ILE A 1 113 ? -1.099 3.534 -3.741 1.00 87.19 113 ILE A O 1
ATOM 887 N N . PRO A 1 114 ? 0.392 5.047 -2.973 1.00 88.50 114 PRO A N 1
ATOM 888 C CA . PRO A 1 114 ? -0.525 6.177 -3.081 1.00 88.50 114 PRO A CA 1
ATOM 889 C C . PRO A 1 114 ? -1.069 6.338 -4.503 1.00 88.50 114 PRO A C 1
ATOM 891 O O . PRO A 1 114 ? -2.280 6.347 -4.696 1.00 88.50 114 PRO A O 1
ATOM 894 N N . THR A 1 115 ? -0.194 6.350 -5.510 1.00 88.31 115 THR A N 1
ATOM 895 C CA . THR A 1 115 ? -0.566 6.499 -6.924 1.00 88.31 115 THR A CA 1
ATOM 896 C C . THR A 1 115 ? -1.426 5.332 -7.421 1.00 88.31 115 THR A C 1
ATOM 898 O O . THR A 1 115 ? -2.412 5.530 -8.133 1.00 88.31 115 THR A O 1
ATOM 901 N N . ALA A 1 116 ? -1.093 4.101 -7.026 1.00 88.00 116 ALA A N 1
ATOM 902 C CA . ALA A 1 116 ? -1.845 2.905 -7.389 1.00 88.00 116 ALA A CA 1
ATOM 903 C C . ALA A 1 116 ? -3.275 2.931 -6.823 1.00 88.00 116 ALA A C 1
ATOM 905 O O . ALA A 1 116 ? -4.232 2.623 -7.540 1.00 88.00 116 ALA A O 1
ATOM 906 N N . LEU A 1 117 ? -3.429 3.325 -5.556 1.00 86.00 117 LEU A N 1
ATOM 907 C CA . LEU A 1 117 ? -4.731 3.428 -4.898 1.00 86.00 117 LEU A CA 1
ATOM 908 C C . LEU A 1 117 ? -5.538 4.620 -5.385 1.00 86.00 117 LEU A C 1
ATOM 910 O O . LEU A 1 117 ? -6.749 4.501 -5.567 1.00 86.00 117 LEU A O 1
ATOM 914 N N . GLU A 1 118 ? -4.892 5.747 -5.660 1.00 88.00 118 GLU A N 1
ATOM 915 C CA . GLU A 1 118 ? -5.558 6.895 -6.265 1.00 88.00 118 GLU A CA 1
ATOM 916 C C . GLU A 1 118 ? -6.149 6.514 -7.632 1.00 88.00 118 GLU A C 1
ATOM 918 O O . GLU A 1 118 ? -7.325 6.755 -7.908 1.00 88.00 118 GLU A O 1
ATOM 923 N N . ARG A 1 119 ? -5.376 5.808 -8.467 1.00 84.12 119 ARG A N 1
ATOM 924 C CA . ARG A 1 119 ? -5.857 5.293 -9.754 1.00 84.12 119 ARG A CA 1
ATOM 925 C C . ARG A 1 119 ? -7.013 4.309 -9.581 1.00 84.12 119 ARG A C 1
ATOM 927 O O . ARG A 1 119 ? -7.991 4.384 -10.323 1.00 84.12 119 ARG A O 1
ATOM 934 N N . PHE A 1 120 ? -6.924 3.405 -8.607 1.00 75.12 120 PHE A N 1
ATOM 935 C CA . PHE A 1 120 ? -7.979 2.428 -8.328 1.00 75.12 120 PHE A CA 1
ATOM 936 C C . PHE A 1 120 ? -9.281 3.090 -7.847 1.00 75.12 120 PHE A C 1
ATOM 938 O O . PHE A 1 120 ? -10.360 2.776 -8.350 1.00 75.12 120 PHE A O 1
ATOM 945 N N . THR A 1 121 ? -9.188 4.047 -6.923 1.00 71.25 121 THR A N 1
ATOM 946 C CA . THR A 1 121 ? -10.345 4.781 -6.385 1.00 71.25 121 THR A CA 1
ATOM 947 C C . THR A 1 121 ? -10.995 5.683 -7.438 1.00 71.25 121 THR A C 1
ATOM 949 O O . THR A 1 121 ? -12.223 5.713 -7.533 1.00 71.25 121 THR A O 1
ATOM 952 N N . LYS A 1 122 ? -10.210 6.359 -8.291 1.00 69.25 122 LYS A N 1
ATOM 953 C CA . LYS A 1 122 ? -10.724 7.182 -9.405 1.00 69.25 122 LYS A CA 1
ATOM 954 C C . LYS A 1 122 ? -11.466 6.355 -10.462 1.00 69.25 122 LYS A C 1
ATOM 956 O O . LYS A 1 122 ? -12.562 6.745 -10.862 1.00 69.25 122 LYS A O 1
ATOM 961 N N . LEU A 1 123 ? -10.914 5.208 -10.873 1.00 57.62 123 LEU A N 1
ATOM 962 C CA . LEU A 1 123 ? -11.538 4.317 -11.868 1.00 57.62 123 LEU A CA 1
ATOM 963 C C . LEU A 1 123 ? -12.906 3.785 -11.413 1.00 57.62 123 LEU A C 1
ATOM 965 O O . LEU A 1 123 ? -13.790 3.565 -12.234 1.00 57.62 123 LEU A O 1
ATOM 969 N N . ARG A 1 124 ? -13.100 3.605 -10.104 1.00 57.91 124 ARG A N 1
ATOM 970 C CA . ARG A 1 124 ? -14.367 3.127 -9.539 1.00 57.91 124 ARG A CA 1
ATOM 971 C C . ARG A 1 124 ? -15.422 4.203 -9.322 1.00 57.91 124 ARG A C 1
ATOM 973 O O . ARG A 1 124 ? -16.593 3.872 -9.291 1.00 57.91 124 ARG A O 1
ATOM 980 N N . ARG A 1 125 ? -15.044 5.478 -9.191 1.00 54.69 125 ARG A N 1
ATOM 981 C CA . ARG A 1 125 ? -16.011 6.595 -9.127 1.00 54.69 125 ARG A CA 1
ATOM 982 C C . ARG A 1 125 ? -16.633 6.932 -10.488 1.00 54.69 125 ARG A C 1
ATOM 984 O O . ARG A 1 125 ? -17.574 7.711 -10.547 1.00 54.69 125 ARG A O 1
ATOM 991 N N . THR A 1 126 ? -16.070 6.392 -11.566 1.00 45.69 126 THR A N 1
ATOM 992 C CA . THR A 1 126 ? -16.491 6.619 -12.958 1.00 45.69 126 THR A CA 1
ATOM 993 C C . THR A 1 126 ? -17.166 5.400 -13.599 1.00 45.69 126 THR A C 1
ATOM 995 O O . THR A 1 126 ? -17.554 5.485 -14.761 1.00 45.69 126 THR A O 1
ATOM 998 N N . SER A 1 127 ? -17.308 4.294 -12.857 1.00 41.88 127 SER A N 1
ATOM 999 C CA . SER A 1 127 ? -18.007 3.060 -13.260 1.00 41.88 127 SER A CA 1
ATOM 1000 C C . SER A 1 127 ? -19.300 2.908 -12.468 1.00 41.88 127 SER A C 1
ATOM 1002 O O . SER A 1 127 ? -20.271 2.375 -13.042 1.00 41.88 127 SER A O 1
#